Protein AF-A0A084WJ79-F1 (afdb_monomer)

Secondary structure (DSSP, 8-state):
-----EEE-SSPPTTSPPPEEETTSTTSSS--STTSTTS-HHHHHHHHHHHHHTTS---

Mean predicted aligned error: 9.02 Å

InterPro domains:
  IPR002172 Low-density lipoprotein (LDL) receptor class A repeat [PS50068] (5-45)
  IPR023415 Low-density lipoprotein (LDL) receptor class A, conserved site [PS01209] (20-44)
  IPR036055 LDL receptor-like superfamily [SSF57424] (7-48)

Structure (mmCIF, N/CA/C/O backbone):
data_AF-A0A084WJ79-F1
#
_entry.id   AF-A0A084WJ79-F1
#
loop_
_atom_site.group_PDB
_atom_site.id
_atom_site.type_symbol
_atom_site.label_atom_id
_atom_site.label_alt_id
_atom_site.label_comp_id
_atom_site.label_asym_id
_atom_site.label_entity_id
_atom_site.label_seq_id
_atom_site.pdbx_PDB_ins_code
_atom_site.Cartn_x
_atom_site.Cartn_y
_atom_site.Cartn_z
_atom_site.occupancy
_atom_site.B_iso_or_equiv
_atom_site.auth_seq_id
_atom_site.auth_comp_id
_atom_site.auth_asym_id
_atom_site.auth_atom_id
_atom_site.pdbx_PDB_model_num
ATOM 1 N N . MET A 1 1 ? 24.039 -9.263 -4.945 1.00 43.81 1 MET A N 1
ATOM 2 C CA . MET A 1 1 ? 23.331 -9.700 -3.728 1.00 43.81 1 MET A CA 1
ATOM 3 C C . MET A 1 1 ? 21.888 -9.334 -3.955 1.00 43.81 1 MET A C 1
ATOM 5 O O . MET A 1 1 ? 21.577 -8.157 -4.048 1.00 43.81 1 MET A O 1
ATOM 9 N N . ASP A 1 2 ? 21.113 -10.367 -4.247 1.00 50.00 2 ASP A N 1
ATOM 10 C CA . ASP A 1 2 ? 19.751 -10.364 -4.770 1.00 50.00 2 ASP A CA 1
ATOM 11 C C . ASP A 1 2 ? 18.785 -9.867 -3.685 1.00 50.00 2 ASP A C 1
ATOM 13 O O . ASP A 1 2 ? 18.336 -10.622 -2.829 1.00 50.00 2 ASP A O 1
ATOM 17 N N . GLY A 1 3 ? 18.604 -8.551 -3.616 1.00 53.34 3 GLY A N 1
ATOM 18 C CA . GLY A 1 3 ? 17.666 -7.920 -2.697 1.00 53.34 3 GLY A CA 1
ATOM 19 C C . GLY A 1 3 ? 16.299 -7.838 -3.353 1.00 53.34 3 GLY A C 1
ATOM 20 O O . GLY A 1 3 ? 15.946 -6.777 -3.850 1.00 53.34 3 GLY A O 1
ATOM 21 N N . MET A 1 4 ? 15.554 -8.945 -3.389 1.00 56.84 4 MET A N 1
ATOM 22 C CA . MET A 1 4 ? 14.117 -8.890 -3.673 1.00 56.84 4 MET A CA 1
ATOM 23 C C . MET A 1 4 ? 13.437 -8.176 -2.502 1.00 56.84 4 MET A C 1
ATOM 25 O O . MET A 1 4 ? 13.204 -8.770 -1.445 1.00 56.84 4 MET A O 1
ATOM 29 N N . GLU A 1 5 ? 13.209 -6.871 -2.654 1.00 70.88 5 GLU A N 1
ATOM 30 C CA . GLU A 1 5 ? 12.472 -6.077 -1.678 1.00 70.88 5 GLU A CA 1
ATOM 31 C C . GLU A 1 5 ? 11.022 -6.567 -1.643 1.00 70.88 5 GLU A C 1
ATOM 33 O O . GLU A 1 5 ? 10.312 -6.576 -2.647 1.00 70.88 5 GLU A O 1
ATOM 38 N N . ARG A 1 6 ? 10.595 -7.028 -0.467 1.00 75.88 6 ARG A N 1
ATOM 39 C CA . ARG A 1 6 ? 9.240 -7.523 -0.229 1.00 75.88 6 ARG A CA 1
ATOM 40 C C . ARG A 1 6 ? 8.416 -6.448 0.445 1.00 75.88 6 ARG A C 1
ATOM 42 O O . ARG A 1 6 ? 8.851 -5.870 1.441 1.00 75.88 6 ARG A O 1
ATOM 49 N N . PHE A 1 7 ? 7.209 -6.239 -0.055 1.00 76.75 7 PHE A N 1
ATOM 50 C CA . PHE A 1 7 ? 6.268 -5.251 0.448 1.00 76.75 7 PHE A CA 1
ATOM 51 C C . PHE A 1 7 ? 5.157 -5.944 1.212 1.00 76.75 7 PHE A C 1
ATOM 53 O O . PHE A 1 7 ? 4.601 -6.936 0.753 1.00 76.75 7 PHE A O 1
ATOM 60 N N . ALA A 1 8 ? 4.835 -5.432 2.395 1.00 83.19 8 ALA A N 1
ATOM 61 C CA . ALA A 1 8 ? 3.642 -5.852 3.111 1.00 83.19 8 ALA A CA 1
ATOM 62 C C . ALA A 1 8 ? 2.459 -4.996 2.654 1.00 83.19 8 ALA A C 1
ATOM 64 O O . ALA A 1 8 ? 2.560 -3.768 2.624 1.00 83.19 8 ALA A O 1
ATOM 65 N N . CYS A 1 9 ? 1.344 -5.645 2.337 1.00 84.19 9 CYS A N 1
ATOM 66 C CA . CYS A 1 9 ? 0.082 -4.978 2.067 1.00 84.19 9 CYS A CA 1
ATOM 67 C C . CYS A 1 9 ? -0.322 -4.118 3.279 1.00 84.19 9 CYS A C 1
ATOM 69 O O . CYS A 1 9 ? -0.197 -4.596 4.413 1.00 84.19 9 CYS A O 1
ATOM 71 N N . PRO A 1 10 ? -0.820 -2.885 3.075 1.00 81.25 10 PRO A N 1
ATOM 72 C CA . PRO A 1 10 ? -1.234 -2.017 4.179 1.00 81.25 10 PRO A CA 1
ATOM 73 C C . PRO A 1 10 ? -2.410 -2.621 4.946 1.00 81.25 10 PRO A C 1
ATOM 75 O O . PRO A 1 10 ? -2.458 -2.573 6.177 1.00 81.25 10 PRO A O 1
ATOM 78 N N . THR A 1 11 ? -3.333 -3.231 4.205 1.00 83.75 11 THR A N 1
ATOM 79 C CA . THR A 1 11 ? -4.502 -3.899 4.759 1.00 83.75 11 THR A CA 1
ATOM 80 C C . THR A 1 11 ? -4.225 -5.384 5.035 1.00 83.75 11 THR A C 1
ATOM 82 O O . THR A 1 11 ? -3.721 -6.094 4.158 1.00 83.75 11 THR A O 1
ATOM 85 N N . PRO A 1 12 ? -4.549 -5.893 6.240 1.00 85.50 12 PRO A N 1
ATOM 86 C CA . PRO A 1 12 ? -4.467 -7.317 6.531 1.00 85.50 12 PRO A CA 1
ATOM 87 C C . PRO A 1 12 ? -5.578 -8.108 5.826 1.00 85.50 12 PRO A C 1
ATOM 89 O O . PRO A 1 12 ? -6.683 -7.618 5.610 1.00 85.50 12 PRO A O 1
ATOM 92 N N . ASP A 1 13 ? -5.311 -9.379 5.534 1.00 83.38 13 ASP A N 1
ATOM 93 C CA . ASP A 1 13 ? -6.300 -10.323 5.014 1.00 83.38 13 ASP A CA 1
ATOM 94 C C . ASP A 1 13 ? -7.496 -10.496 5.969 1.00 83.38 13 ASP A C 1
ATOM 96 O O . ASP A 1 13 ? -7.451 -10.142 7.149 1.00 83.38 13 ASP A O 1
ATOM 100 N N . ARG A 1 14 ? -8.537 -11.205 5.508 1.00 83.69 14 ARG A N 1
ATOM 101 C CA . ARG A 1 14 ? -9.736 -11.567 6.300 1.00 83.69 14 ARG A CA 1
ATOM 102 C C . ARG A 1 14 ? -9.450 -12.325 7.607 1.00 83.69 14 ARG A C 1
ATOM 104 O O . ARG A 1 14 ? -10.338 -12.465 8.442 1.00 83.69 14 ARG A O 1
ATOM 111 N N . GLN A 1 15 ? -8.228 -12.828 7.782 1.00 87.75 15 GLN A N 1
ATOM 112 C CA . GLN A 1 15 ? -7.745 -13.483 9.000 1.00 87.75 15 GLN A CA 1
ATOM 113 C C . GLN A 1 15 ? -6.932 -12.558 9.929 1.00 87.75 15 GLN A C 1
ATOM 115 O O . GLN A 1 15 ? -6.431 -13.027 10.948 1.00 87.75 15 GLN A O 1
ATOM 120 N N . GLY A 1 16 ? -6.760 -11.276 9.590 1.00 85.12 16 GLY A N 1
ATOM 121 C CA . GLY A 1 16 ? -5.934 -10.330 10.348 1.00 85.12 16 GLY A CA 1
ATOM 122 C C . GLY A 1 16 ? -4.428 -10.511 10.135 1.00 85.12 16 GLY A C 1
ATOM 123 O O . GLY A 1 16 ? -3.632 -10.108 10.980 1.00 85.12 16 GLY A O 1
ATOM 124 N N . ARG A 1 17 ? -4.020 -11.153 9.036 1.00 86.50 17 ARG A N 1
ATOM 125 C CA . ARG A 1 17 ? -2.610 -11.359 8.687 1.00 86.50 17 ARG A CA 1
ATOM 126 C C . ARG A 1 17 ? -2.170 -10.369 7.622 1.00 86.50 17 ARG A C 1
ATOM 128 O O . ARG A 1 17 ? -2.880 -10.174 6.649 1.00 86.50 17 ARG A O 1
ATOM 135 N N . TYR A 1 18 ? -0.973 -9.818 7.773 1.00 84.00 18 TYR A N 1
ATOM 136 C CA . TYR A 1 18 ? -0.349 -9.031 6.717 1.00 84.00 18 TYR A CA 1
ATOM 137 C C . TYR A 1 18 ? 0.177 -9.960 5.624 1.00 84.00 18 TYR A C 1
ATOM 139 O O . TYR A 1 18 ? 0.904 -10.923 5.907 1.00 84.00 18 TYR A O 1
ATOM 147 N N . ARG A 1 19 ? -0.214 -9.677 4.383 1.00 85.56 19 ARG A N 1
ATOM 148 C CA . ARG A 1 19 ? 0.284 -10.359 3.194 1.00 85.56 19 ARG A CA 1
ATOM 149 C C . ARG A 1 19 ? 1.536 -9.647 2.708 1.00 85.56 19 ARG A C 1
ATOM 151 O O . ARG A 1 19 ? 1.535 -8.427 2.607 1.00 85.5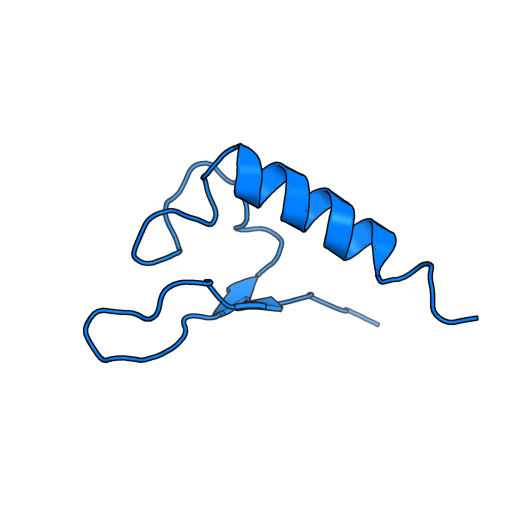6 19 ARG A O 1
ATOM 158 N N . CYS A 1 20 ? 2.593 -10.405 2.434 1.00 86.31 20 CYS A N 1
ATOM 159 C CA . CYS A 1 20 ? 3.806 -9.872 1.827 1.00 86.31 20 CYS A CA 1
ATOM 160 C C . CYS A 1 20 ? 3.876 -10.322 0.373 1.00 86.31 20 CYS A C 1
ATOM 162 O O . CYS A 1 20 ? 3.701 -11.509 0.095 1.00 86.31 20 CYS A O 1
ATOM 164 N N . ILE A 1 21 ? 4.149 -9.377 -0.510 1.00 85.19 21 ILE A N 1
ATOM 165 C CA . ILE A 1 21 ? 4.245 -9.540 -1.955 1.00 85.19 21 ILE A CA 1
ATOM 166 C C . ILE A 1 21 ? 5.628 -9.060 -2.408 1.00 85.19 21 ILE A C 1
ATOM 168 O O . ILE A 1 21 ? 6.287 -8.291 -1.704 1.00 85.19 21 ILE A O 1
ATOM 172 N N . ASP A 1 22 ? 6.109 -9.548 -3.542 1.00 85.56 22 ASP A N 1
ATOM 173 C CA . ASP A 1 22 ? 7.406 -9.139 -4.084 1.00 85.56 22 ASP A CA 1
ATOM 174 C C . ASP A 1 22 ? 7.267 -7.863 -4.946 1.00 85.56 22 ASP A C 1
ATOM 176 O O . ASP A 1 22 ? 6.190 -7.536 -5.442 1.00 85.56 22 ASP A O 1
ATOM 180 N N . ASP A 1 23 ? 8.357 -7.120 -5.148 1.00 78.25 23 ASP A N 1
ATOM 181 C CA . ASP A 1 23 ? 8.350 -5.855 -5.906 1.00 78.25 23 ASP A CA 1
ATOM 182 C C . ASP A 1 23 ? 7.876 -5.987 -7.368 1.00 78.25 23 ASP A C 1
ATOM 184 O O . ASP A 1 23 ? 7.392 -5.015 -7.965 1.00 78.25 23 ASP A O 1
ATOM 188 N N . HIS A 1 24 ? 8.044 -7.185 -7.937 1.00 81.44 24 HIS A N 1
ATOM 189 C CA . HIS A 1 24 ? 7.735 -7.500 -9.328 1.00 81.44 24 HIS A CA 1
ATOM 190 C C . HIS A 1 24 ? 6.245 -7.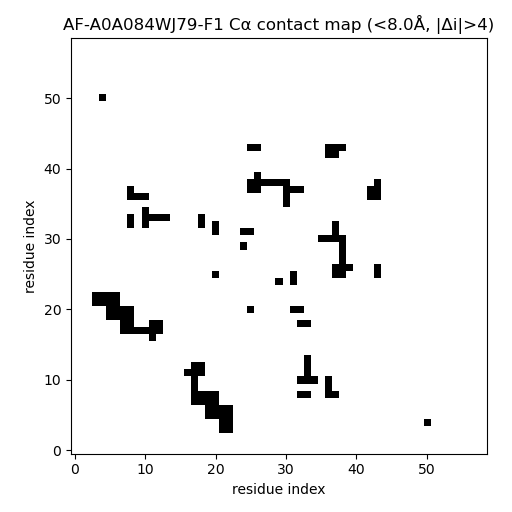728 -9.582 1.00 81.44 24 HIS A C 1
ATOM 192 O O . HIS A 1 24 ? 5.813 -7.513 -10.710 1.00 81.44 24 HIS A O 1
ATOM 198 N N . VAL A 1 25 ? 5.489 -8.133 -8.556 1.00 86.62 25 VAL A N 1
ATOM 199 C CA . VAL A 1 25 ? 4.019 -8.237 -8.620 1.00 86.62 25 VAL A CA 1
ATOM 200 C C . VAL A 1 25 ? 3.336 -6.933 -8.208 1.00 86.62 25 VAL A C 1
ATOM 202 O O . VAL A 1 25 ? 2.126 -6.819 -8.240 1.00 86.62 25 VAL A O 1
ATOM 205 N N . LEU A 1 26 ? 4.106 -5.914 -7.817 1.00 83.88 26 LEU A N 1
ATOM 206 C CA . LEU A 1 26 ? 3.551 -4.607 -7.505 1.00 83.88 26 LEU A CA 1
ATOM 207 C C . LEU A 1 26 ? 3.275 -3.821 -8.797 1.00 83.88 26 LEU A C 1
ATOM 209 O O . LEU A 1 26 ? 4.227 -3.457 -9.512 1.00 83.88 26 LEU A O 1
ATOM 213 N N . CYS A 1 27 ? 2.011 -3.454 -9.014 1.00 84.94 27 CYS A N 1
ATOM 214 C CA . CYS A 1 27 ? 1.523 -2.754 -10.204 1.00 84.94 27 CYS A CA 1
ATOM 215 C C . CYS A 1 27 ? 1.664 -3.577 -11.495 1.00 84.94 27 CYS A C 1
ATOM 217 O O . CYS A 1 27 ? 2.003 -3.027 -12.552 1.00 84.94 27 CYS A O 1
ATOM 219 N N . ASP A 1 28 ? 1.503 -4.892 -11.404 1.00 87.50 28 ASP A N 1
ATOM 220 C CA . ASP A 1 28 ? 1.615 -5.811 -12.534 1.00 87.50 28 ASP A CA 1
ATOM 221 C C . ASP A 1 28 ? 0.277 -6.016 -13.275 1.00 87.50 28 ASP A C 1
ATOM 223 O O . ASP A 1 28 ? 0.240 -6.624 -14.351 1.00 87.50 28 ASP A O 1
ATOM 227 N N . GLY A 1 29 ? -0.806 -5.429 -12.757 1.00 87.12 29 GLY A N 1
ATOM 228 C CA . GLY A 1 29 ? -2.163 -5.545 -13.277 1.00 87.12 29 GLY A CA 1
ATOM 229 C C . GLY A 1 29 ? -2.998 -6.628 -12.591 1.00 87.12 29 GLY A C 1
ATOM 230 O O . GLY A 1 29 ? -4.151 -6.829 -12.992 1.00 87.12 29 GLY A O 1
ATOM 231 N N . PHE A 1 30 ? -2.454 -7.315 -11.584 1.00 89.94 30 PHE A N 1
ATOM 232 C CA . PHE A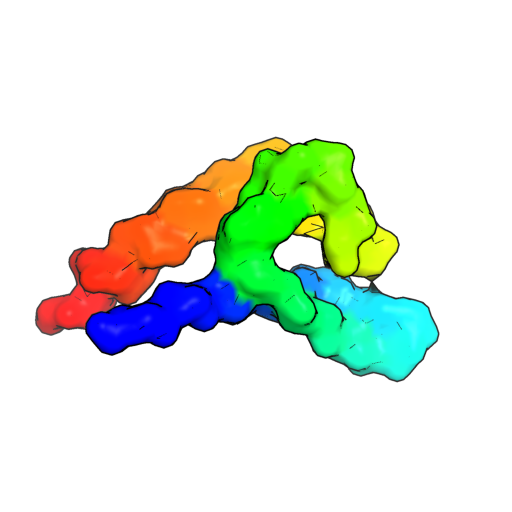 1 30 ? -3.137 -8.321 -10.784 1.00 89.94 30 PHE A CA 1
ATOM 233 C C . PHE A 1 30 ? -3.256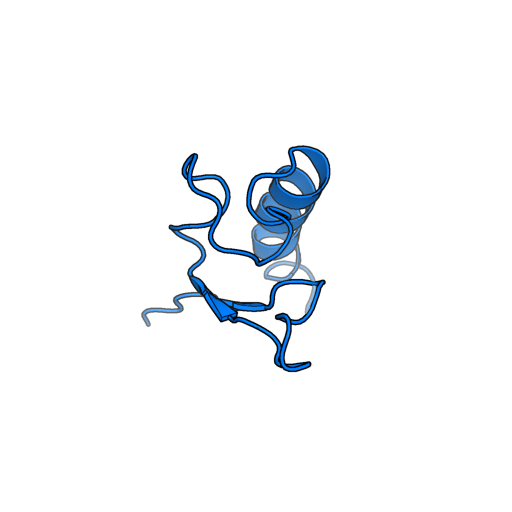 -7.871 -9.332 1.00 89.94 30 PHE A C 1
ATOM 235 O O . PHE A 1 30 ? -2.346 -7.311 -8.755 1.00 89.94 30 PHE A O 1
ATOM 242 N N . ILE A 1 31 ? -4.416 -8.133 -8.730 1.00 90.00 31 ILE A N 1
ATOM 243 C CA . ILE A 1 31 ? -4.644 -7.831 -7.317 1.00 90.00 31 ILE A CA 1
ATOM 244 C C . ILE A 1 31 ? -4.018 -8.944 -6.472 1.00 90.00 31 ILE A C 1
ATOM 246 O O . ILE A 1 31 ? -4.603 -10.023 -6.325 1.00 90.00 31 ILE A O 1
ATOM 250 N N . ASP A 1 32 ? -2.850 -8.669 -5.905 1.00 89.19 32 ASP A N 1
ATOM 251 C CA . ASP A 1 32 ? -2.152 -9.528 -4.959 1.00 89.19 32 ASP A CA 1
ATOM 252 C C . ASP A 1 32 ? -2.407 -9.135 -3.498 1.00 89.19 32 ASP A C 1
ATOM 254 O O . ASP A 1 32 ? -2.364 -10.010 -2.626 1.00 89.19 32 ASP A O 1
ATOM 258 N N . CYS A 1 33 ? -2.719 -7.868 -3.197 1.00 87.88 33 CYS A N 1
ATOM 259 C CA . CYS A 1 33 ? -3.164 -7.452 -1.864 1.00 87.88 33 CYS A CA 1
ATOM 260 C C . CYS A 1 33 ? -4.674 -7.661 -1.663 1.00 87.88 33 CYS A C 1
ATOM 262 O O . CYS A 1 33 ? -5.453 -7.563 -2.606 1.00 87.88 33 CYS A O 1
ATOM 264 N N . PRO A 1 34 ? -5.141 -7.895 -0.420 1.00 88.19 34 PRO A N 1
ATOM 265 C CA . PRO A 1 34 ? -6.545 -8.222 -0.149 1.00 88.19 34 PRO A CA 1
ATOM 266 C C . PRO A 1 34 ? -7.550 -7.159 -0.625 1.00 88.19 34 PRO A C 1
ATOM 268 O O . PRO A 1 34 ? -8.652 -7.521 -1.031 1.00 88.19 34 PRO A O 1
ATOM 271 N N . GLU A 1 35 ? -7.159 -5.881 -0.617 1.00 86.56 35 GLU A N 1
ATOM 272 C CA . GLU A 1 35 ? -7.974 -4.753 -1.098 1.00 86.56 35 GLU A CA 1
ATOM 273 C C . GLU A 1 35 ? -7.493 -4.188 -2.453 1.00 86.56 35 GLU A C 1
ATOM 275 O O . GLU A 1 35 ? -8.008 -3.171 -2.908 1.00 86.56 35 GLU A O 1
ATOM 280 N N . GLY A 1 36 ? -6.510 -4.817 -3.114 1.00 87.00 36 GLY A N 1
ATOM 281 C CA . GLY A 1 36 ? -5.946 -4.318 -4.379 1.00 87.00 36 GLY 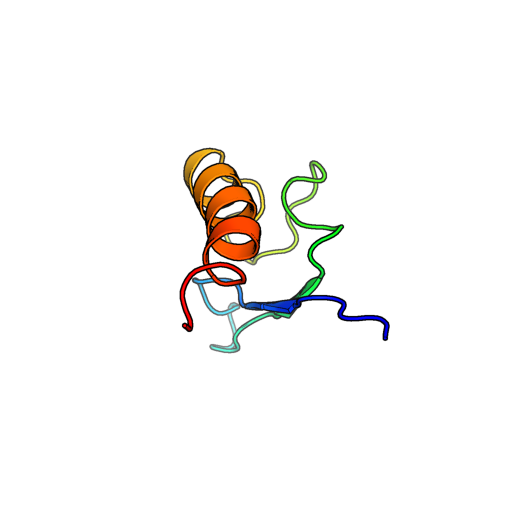A CA 1
ATOM 282 C C . GLY A 1 36 ? -5.078 -3.069 -4.249 1.00 87.00 36 GLY A C 1
ATOM 283 O O . GLY A 1 36 ? -4.917 -2.323 -5.210 1.00 87.00 36 GLY A O 1
ATOM 284 N N . GLU A 1 37 ? -4.528 -2.820 -3.060 1.00 86.44 37 GLU A N 1
ATOM 285 C CA . GLU A 1 37 ? -3.697 -1.639 -2.790 1.00 86.44 37 GLU A CA 1
ATOM 286 C C . GLU A 1 37 ? -2.352 -1.676 -3.525 1.00 86.44 37 GLU A C 1
ATOM 288 O O . GLU A 1 37 ? -1.748 -0.641 -3.771 1.00 86.44 37 GLU A O 1
ATOM 293 N N . ASP A 1 38 ? -1.887 -2.859 -3.909 1.00 86.12 38 ASP A N 1
ATOM 294 C CA . ASP A 1 38 ? -0.741 -3.063 -4.793 1.00 86.12 38 ASP A CA 1
ATOM 295 C C . ASP A 1 38 ? -0.970 -2.535 -6.219 1.00 86.12 38 ASP A C 1
ATOM 297 O O . ASP A 1 38 ? -0.022 -2.092 -6.868 1.00 86.12 38 ASP A O 1
ATOM 301 N N . GLU A 1 39 ? -2.229 -2.489 -6.659 1.00 89.19 39 GLU A N 1
ATOM 302 C CA . GLU A 1 39 ? -2.665 -1.999 -7.974 1.00 89.19 39 GLU A CA 1
ATOM 303 C C . GLU A 1 39 ? -3.310 -0.606 -7.918 1.00 89.19 39 GLU A C 1
ATOM 305 O O . GLU A 1 39 ? -3.678 -0.023 -8.947 1.00 89.19 39 GLU A O 1
ATOM 310 N N . ASP A 1 40 ? -3.447 -0.029 -6.721 1.00 86.25 40 ASP A N 1
ATOM 311 C CA . ASP A 1 40 ? -3.932 1.335 -6.587 1.00 86.25 40 ASP A CA 1
ATOM 312 C C . ASP A 1 40 ? -2.896 2.315 -7.153 1.00 86.25 40 ASP A C 1
ATOM 314 O O . ASP A 1 40 ? -1.708 2.274 -6.840 1.00 86.25 40 ASP A O 1
ATOM 318 N N . ARG A 1 41 ? -3.339 3.249 -8.000 1.00 76.62 41 ARG A N 1
ATOM 319 C CA . ARG A 1 41 ? -2.424 4.170 -8.694 1.00 76.62 41 ARG A CA 1
ATOM 320 C C . ARG A 1 41 ? -1.655 5.075 -7.735 1.00 76.62 41 ARG A C 1
ATOM 322 O O . ARG A 1 41 ? -0.539 5.477 -8.064 1.00 76.62 41 ARG A O 1
ATOM 329 N N . GLN A 1 42 ? -2.241 5.447 -6.597 1.00 73.38 42 GLN A N 1
ATOM 330 C CA . GLN A 1 42 ? -1.580 6.295 -5.608 1.00 73.38 42 GLN A CA 1
ATOM 331 C C . GLN A 1 42 ? -0.563 5.480 -4.816 1.00 73.38 42 GLN A C 1
ATOM 333 O O . GLN A 1 42 ? 0.585 5.906 -4.690 1.00 73.38 42 GLN A O 1
ATOM 338 N N . ALA A 1 43 ? -0.959 4.294 -4.359 1.00 72.62 43 ALA A N 1
ATOM 339 C CA . ALA A 1 43 ? -0.088 3.368 -3.650 1.00 72.62 43 ALA A CA 1
ATOM 340 C C . ALA A 1 43 ? 1.085 2.911 -4.528 1.00 72.62 43 ALA A C 1
ATOM 342 O O . ALA A 1 43 ? 2.239 3.062 -4.134 1.00 72.62 43 ALA A O 1
ATOM 343 N N . CYS A 1 44 ? 0.818 2.478 -5.760 1.00 75.38 44 CYS A N 1
ATOM 344 C CA . CYS A 1 44 ? 1.818 2.096 -6.752 1.00 75.38 44 CYS A CA 1
ATOM 345 C C . CYS A 1 44 ? 2.891 3.178 -6.960 1.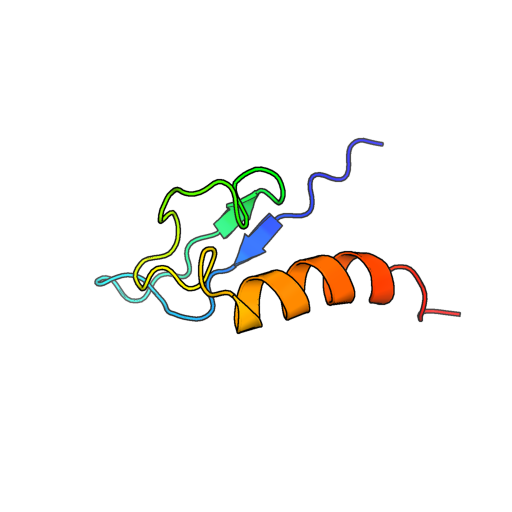00 75.38 44 CYS A C 1
ATOM 347 O O . CYS A 1 44 ? 4.096 2.909 -6.917 1.00 75.38 44 CYS A O 1
ATOM 349 N N . MET A 1 45 ? 2.462 4.431 -7.149 1.00 67.38 45 MET A N 1
ATOM 350 C CA . MET A 1 45 ? 3.369 5.570 -7.307 1.00 67.38 45 MET A CA 1
ATOM 351 C C . MET A 1 45 ? 4.191 5.814 -6.045 1.00 67.38 45 MET A C 1
ATOM 353 O O . MET A 1 45 ? 5.388 6.095 -6.137 1.00 67.38 45 MET A O 1
ATOM 357 N N . PHE A 1 46 ? 3.568 5.697 -4.872 1.00 67.06 46 PHE A N 1
ATOM 358 C CA . PHE A 1 46 ? 4.248 5.881 -3.599 1.00 67.06 46 PHE A CA 1
ATOM 359 C C . PHE A 1 46 ? 5.290 4.789 -3.382 1.00 67.06 46 PHE A C 1
ATOM 361 O O . PHE A 1 46 ? 6.439 5.109 -3.120 1.00 67.06 46 PHE A O 1
ATOM 368 N N . TYR A 1 47 ? 4.951 3.521 -3.594 1.00 65.88 47 TYR A N 1
ATOM 369 C CA . TYR A 1 47 ? 5.860 2.399 -3.398 1.00 65.88 47 TYR A CA 1
ATOM 370 C C . TYR A 1 47 ? 7.011 2.394 -4.406 1.00 65.88 47 TYR A C 1
ATOM 372 O O . TYR A 1 47 ? 8.158 2.386 -3.979 1.00 65.88 47 TYR A O 1
ATOM 380 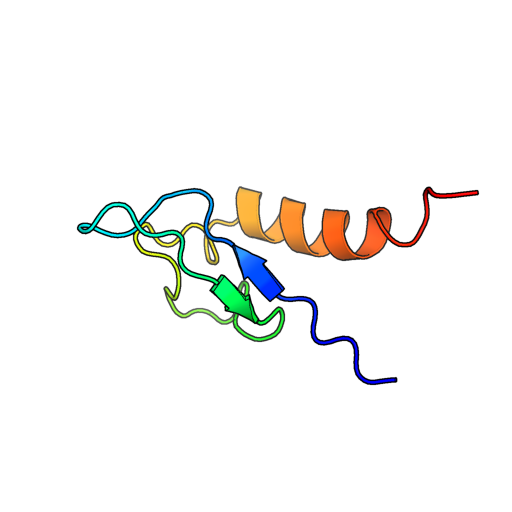N N . LYS A 1 48 ? 6.783 2.541 -5.722 1.00 60.41 48 LYS A N 1
ATOM 381 C CA . LYS A 1 48 ? 7.897 2.622 -6.698 1.00 60.41 48 LYS A CA 1
ATOM 382 C C . LYS A 1 48 ? 8.818 3.828 -6.443 1.00 60.41 48 LYS A C 1
ATOM 384 O O . LYS A 1 48 ? 10.001 3.783 -6.787 1.00 60.41 48 LYS A O 1
ATOM 389 N N . THR A 1 49 ? 8.297 4.900 -5.844 1.00 57.19 49 THR A N 1
ATOM 390 C CA . THR A 1 49 ? 9.085 6.085 -5.473 1.00 57.19 49 THR A CA 1
ATOM 391 C C . THR A 1 49 ? 9.804 5.893 -4.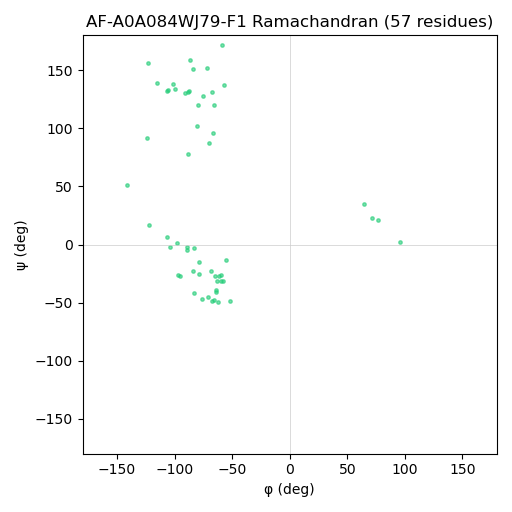140 1.00 57.19 49 THR A C 1
ATOM 393 O O . THR A 1 49 ? 10.972 6.247 -4.040 1.00 57.19 49 THR A O 1
ATOM 396 N N . VAL A 1 5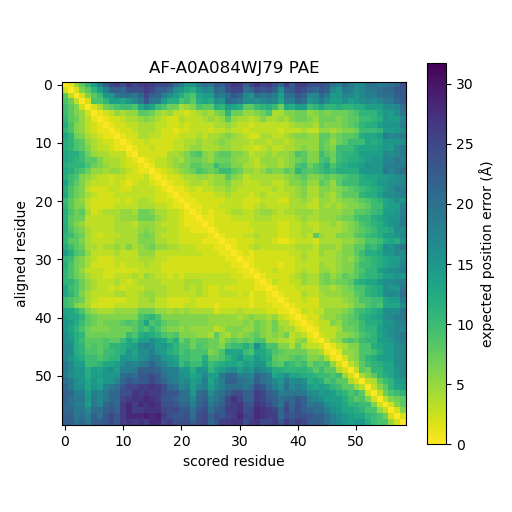0 ? 9.153 5.296 -3.141 1.00 59.16 50 VAL A N 1
ATOM 397 C CA . VAL A 1 50 ? 9.698 5.042 -1.803 1.00 59.16 50 VAL A CA 1
ATOM 398 C C . VAL A 1 50 ? 10.752 3.948 -1.855 1.00 59.16 50 VAL A C 1
ATOM 400 O O . VAL A 1 50 ? 11.831 4.205 -1.357 1.00 59.16 50 VAL A O 1
ATOM 403 N N . SER A 1 51 ? 10.556 2.824 -2.548 1.00 53.75 51 SER A N 1
ATOM 404 C CA . SER A 1 51 ? 11.595 1.785 -2.696 1.00 53.75 51 SER A CA 1
ATOM 405 C C . SER A 1 51 ? 12.858 2.322 -3.382 1.00 53.75 51 SER A C 1
ATOM 407 O O . SER A 1 51 ? 13.977 1.934 -3.063 1.00 53.75 51 SER A O 1
ATOM 409 N N . ARG A 1 52 ? 12.705 3.306 -4.282 1.00 53.12 52 ARG A N 1
ATOM 410 C CA . ARG A 1 52 ? 13.843 4.009 -4.903 1.00 53.12 52 ARG A CA 1
ATOM 411 C C . ARG A 1 52 ? 14.395 5.155 -4.046 1.00 53.12 52 ARG A C 1
ATOM 413 O O . ARG A 1 52 ? 15.554 5.518 -4.223 1.00 53.12 52 ARG A O 1
ATOM 420 N N . ALA A 1 53 ? 13.606 5.724 -3.134 1.00 48.72 53 ALA A N 1
ATOM 421 C CA . ALA A 1 53 ? 13.995 6.854 -2.285 1.00 48.72 53 ALA A CA 1
ATOM 422 C C . ALA A 1 53 ? 14.521 6.434 -0.899 1.00 48.72 53 ALA A C 1
ATOM 424 O O . ALA A 1 53 ? 15.369 7.128 -0.342 1.00 48.72 53 ALA A O 1
ATOM 425 N N . THR A 1 54 ? 14.109 5.289 -0.350 1.00 51.25 54 THR A N 1
ATOM 426 C CA . THR A 1 54 ? 14.579 4.782 0.950 1.00 51.25 54 THR A CA 1
ATOM 427 C C . THR A 1 54 ? 15.948 4.125 0.867 1.00 51.25 54 THR A C 1
ATOM 429 O O . THR A 1 54 ? 16.609 4.006 1.895 1.00 51.25 54 THR A O 1
ATOM 432 N N . LEU A 1 55 ? 16.436 3.797 -0.336 1.00 51.66 55 LEU A N 1
ATOM 433 C CA . LEU A 1 55 ? 17.843 3.440 -0.539 1.00 51.66 55 LEU A CA 1
ATOM 434 C C . LEU A 1 55 ? 18.778 4.654 -0.697 1.00 51.66 55 LEU A C 1
ATOM 436 O O . LEU A 1 55 ? 19.988 4.465 -0.784 1.00 51.66 55 LEU A O 1
ATOM 440 N N . SER A 1 56 ? 18.258 5.890 -0.705 1.00 49.03 56 SER A N 1
ATOM 441 C CA . SER A 1 56 ? 19.076 7.101 -0.881 1.00 49.03 56 SER A CA 1
ATOM 442 C C . SER A 1 56 ? 18.977 8.125 0.251 1.00 49.03 56 SER A C 1
ATOM 444 O O . SER A 1 56 ? 19.421 9.258 0.070 1.00 49.03 56 SER A O 1
ATOM 446 N N . GLN A 1 57 ? 18.476 7.751 1.433 1.00 50.88 57 GLN A N 1
ATOM 447 C CA . GLN A 1 57 ? 18.546 8.643 2.597 1.00 50.88 57 GLN A CA 1
ATOM 448 C C . GLN A 1 57 ? 18.836 7.926 3.919 1.00 50.88 57 GLN A C 1
ATOM 450 O O . GLN A 1 57 ? 18.173 8.140 4.929 1.00 50.88 57 GLN A O 1
ATOM 455 N N . ILE A 1 58 ? 19.889 7.109 3.912 1.00 47.25 58 ILE A N 1
ATOM 456 C CA . ILE A 1 58 ? 20.749 6.936 5.086 1.00 47.25 58 ILE A CA 1
ATOM 457 C C . ILE A 1 58 ? 22.171 7.265 4.621 1.00 47.25 58 ILE A C 1
ATOM 459 O O . ILE A 1 58 ? 22.873 6.411 4.084 1.00 47.25 58 ILE A O 1
ATOM 463 N N . HIS A 1 59 ? 22.559 8.530 4.773 1.00 42.00 59 HIS A N 1
ATOM 464 C CA . HIS A 1 59 ? 23.952 8.933 4.940 1.00 42.00 59 HIS A CA 1
ATOM 465 C C . HIS A 1 59 ? 24.056 9.650 6.282 1.00 42.00 59 HIS A C 1
ATOM 467 O O . HIS A 1 59 ? 23.138 10.450 6.578 1.00 42.00 59 HIS A O 1
#

pLDDT: mean 74.2, std 14.95, range [42.0, 90.0]

Solvent-accessible surface area (backbone atoms only — not comparable to full-atom values): 3739 Å² total; per-residue (Å²): 132,90,75,80,57,68,45,65,39,93,58,50,36,101,83,73,43,71,47,74,45,51,63,80,58,48,57,64,84,51,72,80,32,81,84,29,53,39,52,31,73,66,48,34,53,48,47,68,47,42,69,64,45,67,76,72,71,83,129

Radius of gyration: 12.1 Å; Cα contacts (8 Å, |Δi|>4): 69; chains: 1; bounding box: 34×22×24 Å

Organism: Anopheles sinensis (NCBI:txid74873)

Foldseek 3Di:
DDPFDKDWAPDAAPVRHTDIDTPCPQCPPDQPDRVSLSVDPVSSVCVVVCVVVVVPPDD

Nearest PDB structures (foldseek):
  4x8w-assembly2_G  TM=6.015E-01  e=5.118E+00  Drosophila melanogaster
  4x8w-assembly1_D  TM=3.550E-01  e=2.799E+00  Drosophila melanogaster

Sequence (59 aa):
MDGMERFACPTPDRQGRYRCIDDHVLCDGFIDCPEGEDEDRQACMFYKTVSRATLSQIH